Protein AF-A0A949ARX0-F1 (afdb_monomer)

pLDDT: mean 85.21, std 12.55, range [40.94, 96.06]

Foldseek 3Di:
DDDPPLCVVPVVLVVLQVCCVVPVLVVLLVCLVPDQEDEAEAQALDDPDPDDDCSSVVNVVVNVVSVLVSCVVCVVVVGNHAYEYEYEDAPPVRLVVVQVVQVVDDDPRYHYDYDHRHSVVCVVVSVD

Radius of gyration: 15.28 Å; Cα contacts (8 Å, |Δi|>4): 153; chains: 1; bounding box: 36×27×40 Å

Sequence (128 aa):
MGVPDQYRGREQTYFKHRLLEAYLERLFMIVGHHEQTICYVDCFAGPWEEQGDDLGDISIARSLNIIKKCRGGLRKIGKNVQFRALFVEQKSKSFHKLQDYLSSRKDDGIDTQALNGSFHELIPEILK

Nearest PDB structures (foldseek):
  3dwf-assembly1_B  TM=4.992E-01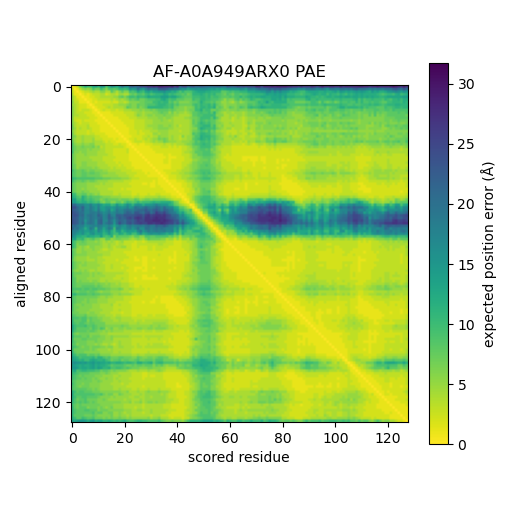  e=1.631E-01  Cavia porcellus
  3d5q-assembly2_A  TM=5.611E-01  e=2.911E-01  Homo sapiens
  3gmd-assembly4_H  TM=5.129E-01  e=3.531E-01  Mus musculus
  2ilt-assembly1_A  TM=5.372E-01  e=7.645E-01  Homo sapiens
  1xse-assembly1_A  TM=4.944E-01  e=5.541E-01  Cavia porcellus

Secondary structure (DSSP, 8-state):
-PPPGGGTT-HHHHHHHHHHHHHHHHHHHHHHHH-SEEEEEES------SSS-THHHHHHHHHHHHHHHHHHHHHHTT---EEEEEEEE-SHHHHHHHHHHHHH---TTEEEEEEES-HHHHHHHHT-

Mean predicted aligned error: 5.79 Å

Structure (mmCIF, N/CA/C/O backbone):
data_AF-A0A949ARX0-F1
#
_entry.id   AF-A0A949ARX0-F1
#
loop_
_atom_site.group_PDB
_atom_site.id
_atom_site.type_symbol
_atom_site.label_atom_id
_atom_site.label_alt_id
_atom_site.label_comp_id
_atom_site.label_asym_id
_atom_site.label_entity_id
_atom_site.label_seq_id
_atom_site.pdbx_PDB_ins_code
_atom_site.Cartn_x
_atom_site.Cartn_y
_atom_site.Cartn_z
_atom_site.occupancy
_atom_site.B_iso_or_equiv
_atom_site.auth_seq_id
_atom_site.auth_comp_id
_atom_site.auth_asym_id
_atom_site.auth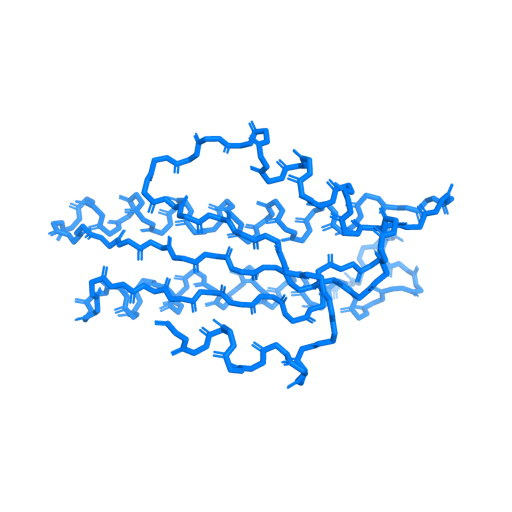_atom_id
_atom_site.pdbx_PDB_model_num
ATOM 1 N N . MET A 1 1 ? -16.346 -14.193 -21.049 1.00 52.50 1 MET A N 1
ATOM 2 C CA . MET A 1 1 ? -15.862 -12.821 -20.775 1.00 52.50 1 MET A CA 1
ATOM 3 C C . MET A 1 1 ? -14.434 -12.762 -21.297 1.00 52.50 1 MET A C 1
ATOM 5 O O . MET A 1 1 ? -13.641 -13.582 -20.857 1.00 52.50 1 MET A O 1
ATOM 9 N N . GLY A 1 2 ? -14.150 -11.947 -22.315 1.00 76.62 2 GLY A N 1
ATOM 10 C CA . GLY A 1 2 ? -12.813 -11.854 -22.922 1.00 76.62 2 GLY A CA 1
ATOM 11 C C . GLY A 1 2 ? -11.935 -10.821 -22.215 1.00 76.62 2 GLY 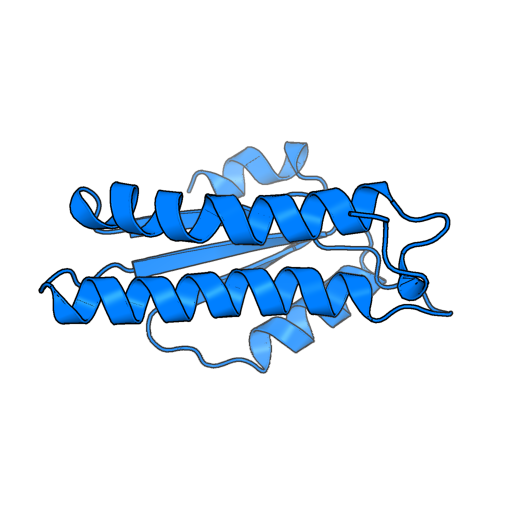A C 1
ATOM 12 O O . GLY A 1 2 ? -12.458 -9.949 -21.519 1.00 76.62 2 GLY A O 1
ATOM 13 N N . VAL A 1 3 ? -10.616 -10.919 -22.386 1.00 79.31 3 VAL A N 1
ATOM 14 C CA . VAL A 1 3 ? -9.678 -9.888 -21.920 1.00 79.31 3 VAL A CA 1
ATOM 15 C C . VAL A 1 3 ? -9.930 -8.599 -22.723 1.00 79.31 3 VAL A C 1
ATOM 17 O O . VAL A 1 3 ? -9.980 -8.678 -23.951 1.00 79.31 3 V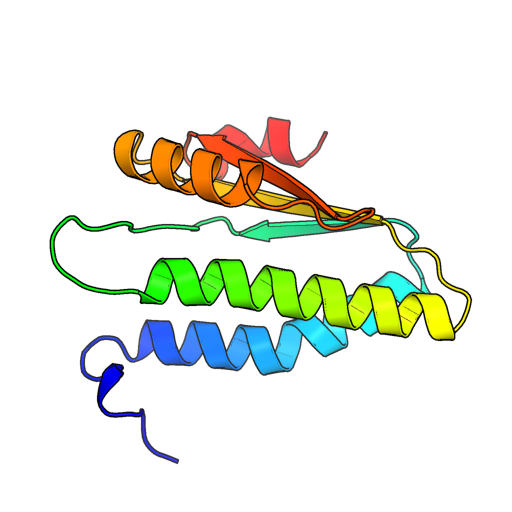AL A O 1
ATOM 20 N N . PRO A 1 4 ? -10.125 -7.430 -22.077 1.00 84.25 4 PRO A N 1
ATOM 21 C CA . PRO A 1 4 ? -10.312 -6.164 -22.788 1.00 84.25 4 PRO A CA 1
ATOM 22 C C . PRO A 1 4 ? -9.111 -5.825 -23.677 1.00 84.25 4 PRO A C 1
ATOM 24 O O . PRO A 1 4 ? -7.978 -6.123 -23.307 1.00 84.25 4 PRO A O 1
ATOM 27 N N . ASP A 1 5 ? -9.335 -5.140 -24.802 1.00 80.81 5 ASP A N 1
ATOM 28 C CA . ASP A 1 5 ? -8.279 -4.904 -25.801 1.00 80.81 5 ASP A CA 1
ATOM 29 C C . ASP A 1 5 ? -7.049 -4.158 -25.247 1.00 80.81 5 ASP A C 1
ATOM 31 O O . ASP A 1 5 ? -5.925 -4.479 -25.623 1.00 80.81 5 ASP A O 1
ATOM 35 N N . GLN A 1 6 ? -7.234 -3.262 -24.270 1.00 76.31 6 GLN A N 1
ATOM 36 C CA . GLN A 1 6 ? -6.146 -2.552 -23.565 1.00 76.31 6 GLN A CA 1
ATOM 37 C C . GLN A 1 6 ? -5.179 -3.474 -22.790 1.00 76.31 6 GLN A C 1
ATOM 39 O O . GLN A 1 6 ? -4.083 -3.064 -22.403 1.00 76.31 6 GLN A O 1
ATOM 44 N N . TYR A 1 7 ? -5.590 -4.720 -22.545 1.00 77.38 7 TYR A N 1
ATOM 45 C CA . TYR A 1 7 ? -4.812 -5.746 -21.857 1.00 77.38 7 TYR A CA 1
ATOM 46 C C . TYR A 1 7 ? -4.284 -6.839 -22.794 1.00 77.38 7 TYR A C 1
ATOM 48 O O . TYR A 1 7 ? -3.691 -7.797 -22.301 1.00 77.38 7 TYR A O 1
ATOM 56 N N . ARG A 1 8 ? -4.467 -6.730 -24.119 1.00 79.38 8 ARG A N 1
ATOM 57 C CA . ARG A 1 8 ? -3.858 -7.686 -25.058 1.00 79.38 8 ARG A CA 1
ATOM 58 C C . ARG A 1 8 ? -2.334 -7.664 -24.929 1.00 79.38 8 ARG A C 1
ATOM 60 O O . ARG A 1 8 ? -1.730 -6.594 -24.935 1.00 79.38 8 ARG A O 1
ATOM 67 N N . GLY A 1 9 ? -1.726 -8.840 -24.789 1.00 81.31 9 GLY A N 1
ATOM 68 C CA . GLY A 1 9 ? -0.292 -9.003 -24.512 1.00 81.31 9 GLY A CA 1
ATOM 69 C C . GLY A 1 9 ? 0.107 -8.719 -23.057 1.00 81.31 9 GLY A C 1
ATOM 70 O O . GLY A 1 9 ? 1.291 -8.761 -22.719 1.00 81.31 9 GLY A O 1
ATOM 71 N N . ARG A 1 10 ? -0.866 -8.397 -22.194 1.00 76.31 10 ARG A N 1
ATOM 72 C CA . ARG A 1 10 ? -0.713 -8.138 -20.752 1.00 76.31 10 ARG A CA 1
ATOM 73 C C . ARG A 1 10 ? -1.871 -8.729 -19.957 1.00 76.31 10 ARG A C 1
ATOM 75 O O . ARG A 1 10 ? -2.361 -8.144 -18.984 1.00 76.31 10 ARG A O 1
ATOM 82 N N . GLU A 1 11 ? -2.315 -9.904 -20.373 1.00 85.00 11 GLU A N 1
ATOM 83 C CA . GLU A 1 11 ? -3.424 -10.642 -19.783 1.00 85.00 11 GLU A CA 1
ATOM 84 C C . GLU A 1 11 ? -3.182 -10.900 -18.283 1.00 85.00 11 GLU A C 1
ATOM 86 O O . GLU A 1 11 ? -4.108 -10.828 -17.472 1.00 85.00 11 GLU A O 1
ATOM 91 N N . GLN A 1 12 ? -1.923 -11.100 -17.883 1.00 80.06 12 GLN A N 1
ATOM 92 C CA . GLN A 1 12 ? -1.500 -11.227 -16.487 1.00 80.06 12 GLN A CA 1
ATOM 93 C C . GLN A 1 12 ? -1.828 -9.985 -15.645 1.00 80.06 12 GLN A C 1
ATOM 95 O O . GLN A 1 12 ? -2.263 -10.108 -14.499 1.00 80.06 12 GLN A O 1
ATOM 100 N N . THR A 1 13 ? -1.688 -8.784 -16.213 1.00 78.50 13 THR A N 1
ATOM 101 C CA . THR A 1 13 ? -2.004 -7.525 -15.526 1.00 78.50 13 THR A CA 1
ATOM 102 C C . THR A 1 13 ? -3.512 -7.370 -15.362 1.00 78.50 13 THR A C 1
ATOM 104 O O . THR A 1 13 ? -3.981 -6.958 -14.299 1.00 78.50 13 THR A O 1
ATOM 107 N N . TYR A 1 14 ? -4.292 -7.772 -16.372 1.00 81.44 14 TYR A N 1
ATOM 108 C CA . TYR A 1 14 ? -5.750 -7.827 -16.259 1.00 81.44 14 TYR A CA 1
ATOM 109 C C . TYR A 1 14 ? -6.189 -8.750 -15.123 1.00 81.44 14 TYR A C 1
ATOM 111 O O . TYR A 1 14 ? -7.007 -8.359 -14.287 1.00 81.44 14 TYR A O 1
ATOM 119 N N . PHE A 1 15 ? -5.615 -9.954 -15.062 1.00 83.38 15 PHE A N 1
ATOM 120 C CA . PHE A 1 15 ? -5.913 -10.906 -14.000 1.00 83.38 15 PHE A CA 1
ATOM 121 C C . PHE A 1 15 ? -5.552 -10.343 -12.622 1.00 83.38 15 PHE A C 1
ATOM 123 O O . PHE A 1 15 ? -6.404 -10.366 -11.733 1.00 83.38 15 PHE A O 1
ATOM 130 N N . LYS A 1 16 ? -4.353 -9.752 -12.461 1.00 78.69 16 LYS A N 1
ATOM 131 C CA . LYS A 1 16 ? -3.944 -9.062 -11.221 1.00 78.69 16 LYS A CA 1
ATOM 132 C C . LYS A 1 16 ? -5.002 -8.038 -10.809 1.00 78.69 16 LYS A C 1
ATOM 134 O O . LYS A 1 16 ? -5.474 -8.070 -9.678 1.00 78.69 16 LYS A O 1
ATOM 139 N N . HIS A 1 17 ? -5.441 -7.173 -11.723 1.00 78.94 17 HIS A N 1
ATOM 140 C CA . HIS A 1 17 ? -6.436 -6.146 -11.409 1.00 78.94 17 HIS A CA 1
ATOM 141 C C . HIS A 1 17 ? -7.782 -6.721 -10.969 1.00 78.94 17 HIS A C 1
ATOM 143 O O . HIS A 1 17 ? -8.312 -6.299 -9.943 1.00 78.94 17 HIS A O 1
ATOM 149 N N . ARG A 1 18 ? -8.328 -7.690 -11.711 1.00 84.19 18 ARG A N 1
ATOM 150 C CA . ARG A 1 18 ? -9.628 -8.297 -11.381 1.00 84.19 18 ARG A CA 1
ATOM 151 C C . ARG A 1 18 ? -9.578 -9.078 -10.075 1.00 84.19 18 ARG A C 1
ATOM 153 O O . ARG A 1 18 ? -10.533 -9.026 -9.304 1.00 84.19 18 ARG A O 1
ATOM 160 N N . LEU A 1 19 ? -8.466 -9.761 -9.816 1.00 82.69 19 LEU A N 1
ATOM 161 C CA . LEU A 1 19 ? -8.246 -10.471 -8.565 1.00 82.69 19 LEU A CA 1
ATOM 162 C C . LEU A 1 19 ? -8.211 -9.495 -7.385 1.00 82.69 19 LEU A C 1
ATOM 164 O O . LEU A 1 19 ? -8.930 -9.705 -6.411 1.00 82.69 19 LEU A O 1
ATOM 168 N N . LEU A 1 20 ? -7.436 -8.410 -7.489 1.00 82.31 20 LEU A N 1
ATOM 169 C CA . LEU A 1 20 ? -7.355 -7.395 -6.437 1.00 82.31 20 LEU A CA 1
ATOM 170 C C . LEU A 1 20 ? -8.728 -6.765 -6.158 1.00 82.31 20 LEU A C 1
ATOM 172 O O . LEU A 1 20 ? -9.114 -6.668 -4.997 1.00 82.31 20 LEU A O 1
ATOM 176 N N . GLU A 1 21 ? -9.496 -6.406 -7.194 1.00 81.38 21 GLU A N 1
ATOM 177 C CA . GLU A 1 21 ? -10.863 -5.883 -7.026 1.00 81.38 21 GLU A CA 1
ATOM 178 C C . GLU A 1 21 ? -11.782 -6.867 -6.294 1.00 81.38 21 GLU A C 1
ATOM 180 O O . GLU A 1 21 ? -12.465 -6.484 -5.347 1.00 81.38 21 GLU A O 1
ATOM 185 N N . ALA A 1 22 ? -11.823 -8.125 -6.739 1.00 84.00 22 ALA A N 1
ATOM 186 C CA . ALA A 1 22 ? -12.770 -9.105 -6.218 1.00 84.00 22 ALA A CA 1
ATOM 187 C C . ALA A 1 22 ? -12.405 -9.588 -4.806 1.00 84.00 22 ALA A C 1
ATOM 189 O O . ALA A 1 22 ? -13.287 -9.970 -4.034 1.00 84.00 22 ALA A O 1
ATOM 190 N N . TYR A 1 23 ? -11.113 -9.590 -4.474 1.00 88.38 23 TYR A N 1
ATOM 191 C CA . TYR A 1 23 ? -10.605 -10.192 -3.248 1.00 88.38 23 TYR A CA 1
ATOM 192 C C . TYR A 1 23 ? -10.322 -9.179 -2.136 1.00 88.38 23 TYR A C 1
ATOM 194 O O . TYR A 1 23 ? -10.741 -9.408 -1.000 1.00 88.38 23 TYR A O 1
ATOM 202 N N . LEU A 1 24 ? -9.647 -8.060 -2.434 1.00 90.06 24 LEU A N 1
ATOM 203 C CA . LEU A 1 24 ? -9.162 -7.145 -1.392 1.00 90.06 24 LEU A CA 1
ATOM 204 C C . LEU A 1 24 ? -10.296 -6.528 -0.583 1.00 90.06 24 LEU A C 1
ATOM 206 O O . LEU A 1 24 ? -10.183 -6.432 0.635 1.00 90.06 24 LEU A O 1
ATOM 210 N N . GLU A 1 25 ? -11.399 -6.146 -1.230 1.00 92.25 25 GLU A N 1
ATOM 211 C CA . GLU A 1 25 ? -12.525 -5.540 -0.518 1.00 92.25 25 GLU A CA 1
ATOM 212 C C . GLU A 1 25 ? -13.098 -6.503 0.526 1.00 92.25 25 GLU A C 1
ATOM 214 O O . GLU A 1 25 ? -13.239 -6.157 1.699 1.00 92.25 25 GLU A O 1
ATOM 219 N N . ARG A 1 26 ? -13.364 -7.749 0.122 1.00 93.31 26 ARG A N 1
ATOM 220 C CA . ARG A 1 26 ? -13.882 -8.769 1.034 1.00 93.31 26 ARG A CA 1
ATOM 221 C C . ARG A 1 26 ? -12.877 -9.088 2.139 1.00 93.31 26 ARG A C 1
ATOM 223 O O . ARG A 1 26 ? -13.278 -9.189 3.296 1.00 93.31 26 ARG A O 1
ATOM 230 N N . LEU A 1 27 ? -11.596 -9.218 1.798 1.00 94.00 27 LEU A N 1
ATOM 231 C CA . LEU A 1 27 ? -10.534 -9.485 2.764 1.00 94.00 27 LEU A CA 1
ATOM 232 C C . LEU A 1 27 ? -10.451 -8.379 3.821 1.00 94.00 27 LEU A C 1
ATOM 234 O O . LEU A 1 27 ? -10.502 -8.674 5.010 1.00 94.00 27 LEU A O 1
ATOM 238 N N . PHE A 1 28 ? -10.365 -7.114 3.408 1.00 95.25 28 PHE A N 1
ATOM 239 C CA . PHE A 1 28 ? -10.232 -5.992 4.336 1.00 95.25 28 PHE A CA 1
ATOM 240 C C . PHE A 1 28 ? -11.455 -5.821 5.228 1.00 95.25 28 PHE A C 1
ATOM 242 O O . PHE A 1 28 ? -11.298 -5.505 6.404 1.00 95.25 28 PHE A O 1
ATOM 249 N N . MET A 1 29 ? -12.660 -6.065 4.709 1.00 95.19 29 MET A N 1
ATOM 250 C CA . MET A 1 29 ? -13.871 -6.032 5.529 1.00 95.19 29 MET A CA 1
ATOM 251 C C . MET A 1 29 ? -13.886 -7.150 6.580 1.00 95.19 29 MET A C 1
ATOM 253 O O . MET A 1 29 ? -14.278 -6.894 7.716 1.00 95.19 29 MET A O 1
ATOM 257 N N . ILE A 1 30 ? -13.438 -8.364 6.234 1.00 95.19 30 ILE A N 1
ATOM 258 C CA . ILE A 1 30 ? -13.333 -9.483 7.185 1.00 95.19 30 ILE A CA 1
ATOM 259 C C . ILE A 1 30 ? -12.265 -9.180 8.237 1.00 95.19 30 ILE A C 1
ATOM 261 O O . ILE A 1 30 ? -12.561 -9.189 9.427 1.00 95.19 30 ILE A O 1
ATOM 265 N N . VAL A 1 31 ? -11.037 -8.873 7.814 1.00 96.06 31 VAL A N 1
ATOM 266 C CA . VAL A 1 31 ? -9.920 -8.628 8.737 1.00 96.06 31 VAL A CA 1
ATOM 267 C C . VAL A 1 31 ? -10.215 -7.417 9.618 1.00 96.06 31 VAL A C 1
ATOM 269 O O . VAL A 1 31 ? -10.094 -7.510 10.831 1.00 96.06 31 VAL A O 1
ATOM 272 N N . GLY A 1 32 ? -10.707 -6.314 9.051 1.00 95.44 32 GLY A N 1
ATOM 273 C CA . GLY A 1 32 ? -11.000 -5.082 9.792 1.00 95.44 32 GLY A CA 1
ATOM 274 C C . GLY A 1 32 ? -12.189 -5.184 10.748 1.00 95.44 32 GLY A C 1
ATOM 275 O O . GLY A 1 32 ? -12.412 -4.299 11.574 1.00 95.44 32 GLY A O 1
ATOM 276 N N . HIS A 1 33 ? -12.969 -6.262 10.667 1.00 93.62 33 HIS A N 1
ATOM 277 C CA . HIS A 1 33 ? -13.971 -6.560 11.680 1.00 93.62 33 HIS A CA 1
ATOM 278 C C . HIS A 1 33 ? -13.327 -7.036 12.996 1.00 93.62 33 HIS A C 1
ATOM 280 O O . HIS A 1 33 ? -13.853 -6.754 14.081 1.00 93.62 33 HIS A O 1
ATOM 286 N N . HIS A 1 34 ? -12.191 -7.730 12.896 1.00 94.25 34 HIS A N 1
ATOM 287 C CA . HIS A 1 34 ? -11.481 -8.353 14.014 1.00 94.25 34 HIS A CA 1
ATOM 288 C C . HIS A 1 34 ? -10.244 -7.561 14.451 1.00 94.25 34 HIS A C 1
ATOM 290 O O . HIS A 1 34 ? -9.990 -7.457 15.646 1.00 94.25 34 HIS A O 1
ATOM 296 N N . GLU A 1 35 ? -9.546 -6.937 13.506 1.00 95.69 35 GLU A N 1
ATOM 297 C CA . GLU A 1 35 ? -8.290 -6.226 13.723 1.00 95.69 35 GLU A CA 1
ATOM 298 C C . GLU A 1 35 ? -8.465 -4.707 13.658 1.00 95.69 35 GLU A C 1
ATOM 300 O O . GLU A 1 35 ? -9.243 -4.175 12.863 1.00 95.69 35 GLU A O 1
ATOM 305 N N . GLN A 1 36 ? -7.697 -3.989 14.478 1.00 92.56 36 GLN A N 1
ATOM 306 C CA . GLN A 1 36 ? -7.676 -2.520 14.481 1.00 92.56 36 GLN A CA 1
ATOM 307 C C . GLN A 1 36 ? -6.696 -1.932 13.460 1.00 92.56 36 GLN A C 1
ATOM 309 O O . GLN A 1 36 ? -6.823 -0.761 13.097 1.00 92.56 36 GLN A O 1
ATOM 314 N N . THR A 1 37 ? -5.756 -2.742 12.973 1.00 93.88 37 THR A N 1
ATOM 315 C CA . THR A 1 37 ? -4.726 -2.326 12.020 1.00 93.88 37 THR A CA 1
ATOM 316 C C . THR A 1 37 ? -4.597 -3.358 10.912 1.00 93.88 37 THR A C 1
ATOM 318 O O . THR A 1 37 ? -4.522 -4.554 11.178 1.00 93.88 37 THR A O 1
ATOM 321 N N . ILE A 1 38 ? -4.537 -2.895 9.664 1.00 95.44 38 ILE A N 1
ATOM 322 C CA . ILE A 1 38 ? -4.283 -3.739 8.493 1.00 95.44 38 ILE A CA 1
ATOM 323 C C . ILE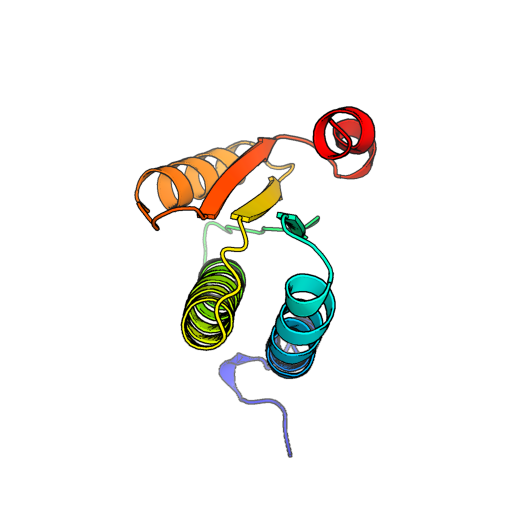 A 1 38 ? -3.041 -3.221 7.773 1.00 95.44 38 ILE A C 1
ATOM 325 O O . ILE A 1 38 ? -3.009 -2.069 7.340 1.00 95.44 38 ILE A O 1
ATOM 329 N N . CYS A 1 39 ? -2.040 -4.089 7.618 1.00 95.19 39 CYS A N 1
ATOM 330 C CA . CYS A 1 39 ? -0.865 -3.829 6.791 1.00 95.19 39 CYS A CA 1
ATOM 331 C C . CYS A 1 39 ? -1.070 -4.451 5.401 1.00 95.19 39 CYS A C 1
ATOM 333 O O . CYS A 1 39 ? -1.121 -5.672 5.258 1.00 95.19 39 CYS A O 1
ATOM 335 N N . TYR A 1 40 ? -1.232 -3.610 4.383 1.00 94.06 40 TYR A N 1
ATOM 336 C CA . TYR A 1 40 ? -1.233 -3.999 2.977 1.00 94.06 40 TYR A CA 1
ATOM 337 C C . TYR A 1 40 ? 0.165 -3.782 2.404 1.00 94.06 40 TYR A C 1
ATOM 339 O O . TYR A 1 40 ? 0.725 -2.698 2.549 1.00 94.06 40 TYR A O 1
ATOM 347 N N . VAL A 1 41 ? 0.711 -4.789 1.726 1.00 93.06 41 VAL A N 1
ATOM 348 C CA . VAL A 1 41 ? 2.034 -4.717 1.101 1.00 93.06 41 VAL A CA 1
ATOM 349 C C . VAL A 1 41 ? 1.902 -5.101 -0.367 1.00 93.06 41 VAL A C 1
ATOM 351 O O . VAL A 1 41 ? 1.535 -6.234 -0.677 1.00 93.06 41 VAL A O 1
ATOM 354 N N . ASP A 1 42 ? 2.200 -4.169 -1.270 1.00 90.50 42 ASP A N 1
ATOM 355 C CA . ASP A 1 42 ? 2.404 -4.472 -2.685 1.00 90.50 42 ASP A CA 1
ATOM 356 C C . ASP A 1 42 ? 3.898 -4.675 -2.939 1.00 90.50 42 ASP A C 1
ATOM 358 O O . ASP A 1 42 ? 4.686 -3.727 -2.944 1.00 90.50 42 ASP A O 1
ATOM 362 N N . CYS A 1 43 ? 4.292 -5.935 -3.111 1.00 87.81 43 CYS A N 1
ATOM 363 C CA . CYS A 1 43 ? 5.692 -6.328 -3.246 1.00 87.81 43 CYS A CA 1
ATOM 364 C C . CYS A 1 43 ? 6.304 -5.961 -4.610 1.00 87.81 43 CYS A C 1
ATOM 366 O O . CYS A 1 43 ? 7.517 -6.083 -4.772 1.00 87.81 43 CYS A O 1
ATOM 368 N N . PHE A 1 44 ? 5.477 -5.564 -5.587 1.00 78.88 44 PHE A N 1
ATOM 369 C CA . PHE A 1 44 ? 5.885 -5.260 -6.960 1.00 78.88 44 PHE A CA 1
ATOM 370 C C . PHE A 1 44 ? 5.051 -4.092 -7.501 1.00 78.88 44 PHE A C 1
ATOM 372 O O . PHE A 1 44 ? 4.174 -4.272 -8.355 1.00 78.88 44 PHE A O 1
ATOM 379 N N . ALA A 1 45 ? 5.297 -2.902 -6.952 1.00 75.38 45 ALA A N 1
ATOM 380 C CA . ALA A 1 45 ? 4.505 -1.714 -7.247 1.00 75.38 45 ALA A CA 1
ATOM 381 C C . ALA A 1 45 ? 4.812 -1.082 -8.625 1.00 75.38 45 ALA A C 1
ATOM 383 O O . ALA A 1 45 ? 4.002 -0.296 -9.112 1.00 75.38 45 ALA A O 1
ATOM 384 N N . GLY A 1 46 ? 5.933 -1.423 -9.279 1.00 62.84 46 GLY A N 1
ATOM 385 C CA . GLY A 1 46 ? 6.268 -0.985 -10.645 1.00 62.84 46 GLY A CA 1
ATOM 386 C C . GLY A 1 46 ? 6.123 -2.070 -11.723 1.00 62.84 46 GLY A C 1
ATOM 387 O 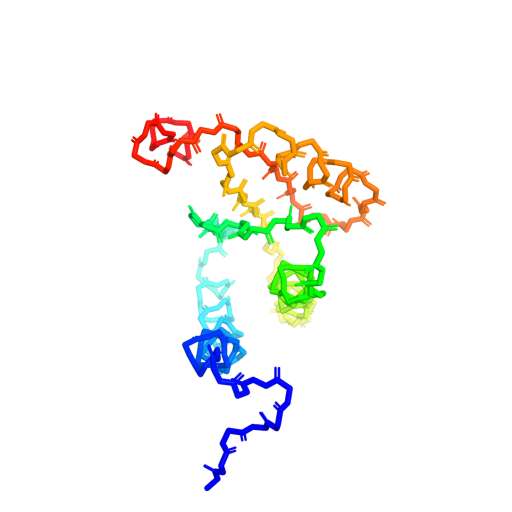O . GLY A 1 46 ? 5.954 -3.251 -11.409 1.00 62.84 46 GLY A O 1
ATOM 388 N N . PRO A 1 47 ? 6.163 -1.680 -13.017 1.00 54.03 47 PRO A N 1
ATOM 389 C CA . PRO A 1 47 ? 7.148 -0.736 -13.547 1.00 54.03 47 PRO A CA 1
ATOM 390 C C . PRO A 1 47 ? 6.559 0.598 -14.042 1.00 54.03 47 PRO A C 1
ATOM 392 O O . PRO A 1 47 ? 5.562 0.632 -14.755 1.00 54.03 47 PRO A O 1
ATOM 395 N N . TRP A 1 48 ? 7.247 1.700 -13.728 1.00 60.62 48 TRP A N 1
ATOM 396 C CA . TRP A 1 48 ? 7.042 3.008 -14.365 1.00 60.62 48 TRP A CA 1
ATOM 397 C C . TRP A 1 48 ? 7.974 3.115 -15.584 1.00 60.62 48 TRP A C 1
ATOM 399 O O . TRP A 1 48 ? 9.081 3.648 -15.458 1.00 60.62 48 TRP A O 1
ATOM 409 N N . GLU A 1 49 ? 7.593 2.546 -16.730 1.00 48.69 49 GLU A N 1
ATOM 410 C CA . GLU A 1 49 ? 8.408 2.592 -17.958 1.00 48.69 49 GLU A CA 1
ATOM 411 C C . GLU A 1 49 ? 8.288 3.945 -18.686 1.00 48.69 49 GLU A C 1
ATOM 413 O O . GLU A 1 49 ? 7.269 4.630 -18.624 1.00 48.69 49 GLU A O 1
ATOM 418 N N . GLU A 1 50 ? 9.369 4.345 -19.364 1.00 43.38 50 GLU A N 1
ATOM 419 C CA . GLU A 1 50 ? 9.536 5.643 -20.040 1.00 43.38 50 GLU A CA 1
ATOM 420 C C . GLU A 1 50 ? 8.736 5.756 -21.363 1.00 43.38 50 GLU A C 1
ATOM 422 O O . GLU A 1 50 ? 8.694 6.832 -21.956 1.00 43.38 50 GLU A O 1
ATOM 427 N N . GLN A 1 51 ? 8.058 4.689 -21.813 1.00 40.94 51 GLN A N 1
ATOM 428 C CA . GLN A 1 51 ? 7.221 4.672 -23.022 1.00 40.94 51 GLN A CA 1
ATOM 429 C C . GLN A 1 51 ? 6.004 3.743 -22.849 1.00 40.94 51 GLN A C 1
ATOM 431 O O . GLN A 1 51 ? 6.031 2.591 -23.261 1.00 40.94 51 GLN A O 1
ATOM 436 N N . GLY A 1 52 ? 4.926 4.261 -22.255 1.00 49.75 52 GLY A N 1
ATOM 437 C CA . GLY A 1 52 ? 3.601 3.629 -22.268 1.00 49.75 52 GLY A CA 1
ATOM 438 C C . GLY A 1 52 ? 3.372 2.552 -21.203 1.00 49.75 52 GLY A C 1
ATOM 439 O O . GLY A 1 52 ? 3.746 1.398 -21.369 1.00 49.75 52 GLY A O 1
ATOM 440 N N . ASP A 1 53 ? 2.705 2.922 -20.109 1.00 48.00 53 ASP A N 1
ATOM 441 C CA . ASP A 1 53 ? 1.297 2.570 -19.863 1.00 48.00 53 ASP A CA 1
ATOM 442 C C . ASP A 1 53 ? 0.903 2.863 -18.409 1.00 48.00 53 ASP A C 1
ATOM 444 O O . ASP A 1 53 ? 1.535 2.383 -17.468 1.00 48.00 53 ASP A O 1
ATOM 448 N N . ASP A 1 54 ? -0.224 3.557 -18.250 1.00 54.94 54 ASP A N 1
ATOM 449 C CA . ASP A 1 54 ? -0.879 3.987 -17.001 1.00 54.94 54 ASP A CA 1
ATOM 450 C C . ASP A 1 54 ? -1.250 2.842 -16.026 1.00 54.94 54 ASP A C 1
ATOM 452 O O . ASP A 1 54 ? -1.930 3.038 -15.020 1.00 54.94 54 ASP A O 1
ATOM 456 N N . LEU A 1 55 ? -0.874 1.595 -16.314 1.00 51.94 55 LEU A N 1
ATOM 457 C CA . LEU A 1 55 ? -1.343 0.414 -15.589 1.00 51.94 55 LEU A CA 1
ATOM 458 C C . LEU A 1 55 ? -0.743 0.277 -14.185 1.00 51.94 55 LEU A C 1
ATOM 460 O O . LEU A 1 55 ? -1.445 -0.191 -13.284 1.00 51.94 55 LEU A O 1
ATOM 464 N N . GLY A 1 56 ? 0.515 0.687 -13.993 1.00 57.41 56 GLY A N 1
ATOM 465 C CA . GLY A 1 56 ? 1.142 0.753 -12.667 1.00 57.41 56 GLY A CA 1
ATOM 466 C C . GLY A 1 56 ? 0.372 1.707 -11.754 1.00 57.41 56 GLY A C 1
ATOM 467 O O . GLY A 1 56 ? -0.095 1.303 -10.683 1.00 57.41 56 GLY A O 1
ATOM 468 N N . ASP A 1 57 ? 0.110 2.911 -12.267 1.00 63.50 57 ASP A N 1
ATOM 469 C CA . ASP A 1 57 ? -0.683 3.963 -11.626 1.00 63.50 57 ASP A CA 1
ATOM 470 C C . ASP A 1 57 ? -2.085 3.464 -11.284 1.00 63.50 57 ASP A C 1
ATOM 472 O O . ASP A 1 57 ? -2.568 3.659 -10.166 1.00 63.50 57 ASP A O 1
ATOM 476 N N . ILE A 1 58 ? -2.722 2.738 -12.210 1.00 70.31 58 ILE A N 1
ATOM 477 C CA . ILE A 1 58 ? -4.046 2.153 -11.994 1.00 70.31 58 ILE A CA 1
ATOM 478 C C . ILE A 1 58 ? -4.021 1.145 -10.845 1.00 70.31 58 ILE A C 1
ATOM 480 O O . ILE A 1 58 ? -4.957 1.142 -10.048 1.00 70.31 58 ILE A O 1
ATOM 484 N N . SER A 1 59 ? -3.000 0.292 -10.728 1.00 77.56 59 SER A N 1
ATOM 485 C CA . SER A 1 59 ? -2.967 -0.750 -9.692 1.00 77.56 59 SER A CA 1
ATOM 486 C C . SER A 1 59 ? -2.834 -0.169 -8.278 1.00 77.56 59 SER A C 1
ATOM 488 O O . SER A 1 59 ? -3.637 -0.499 -7.402 1.00 77.56 59 SER A O 1
ATOM 490 N N . ILE A 1 60 ? -1.911 0.776 -8.081 1.00 84.62 60 ILE A N 1
ATOM 491 C CA . ILE A 1 60 ? -1.686 1.461 -6.801 1.00 84.62 60 ILE A CA 1
ATOM 492 C C . ILE A 1 60 ? -2.912 2.302 -6.441 1.00 84.62 60 ILE A C 1
ATOM 494 O O . ILE A 1 60 ? -3.459 2.178 -5.340 1.00 84.62 60 ILE A O 1
ATOM 498 N N . ALA A 1 61 ? -3.395 3.123 -7.383 1.00 84.69 61 ALA A N 1
ATOM 499 C CA . ALA A 1 61 ? -4.566 3.963 -7.167 1.00 84.69 61 ALA A CA 1
ATOM 500 C C . ALA A 1 61 ? -5.799 3.123 -6.817 1.00 84.69 61 ALA A C 1
ATOM 502 O O . ALA A 1 61 ? -6.558 3.481 -5.915 1.00 84.69 61 ALA A O 1
ATOM 503 N N . ARG A 1 62 ? -5.981 1.982 -7.491 1.00 85.75 62 ARG A N 1
ATOM 504 C CA . ARG A 1 62 ? -7.066 1.032 -7.236 1.00 85.75 62 ARG A CA 1
ATOM 505 C C . ARG A 1 62 ? -6.966 0.421 -5.845 1.00 85.75 62 ARG A C 1
ATOM 507 O O . ARG A 1 62 ? -7.966 0.456 -5.132 1.00 85.75 62 ARG A O 1
ATOM 514 N N . SER A 1 63 ? -5.802 -0.086 -5.440 1.00 88.62 63 SER A N 1
ATOM 515 C CA . SER A 1 63 ? -5.616 -0.643 -4.094 1.00 88.62 63 SER A CA 1
ATOM 516 C C . SER A 1 63 ? -5.915 0.400 -3.016 1.00 88.62 63 SER A C 1
ATOM 518 O O . SER A 1 63 ? -6.687 0.124 -2.098 1.00 88.62 63 SER A O 1
ATOM 520 N N . LEU A 1 64 ? -5.427 1.636 -3.171 1.00 90.44 64 LEU A N 1
ATOM 521 C CA . LEU A 1 64 ? -5.729 2.735 -2.244 1.00 90.44 64 LEU A CA 1
ATOM 522 C C . LEU A 1 64 ? -7.222 3.102 -2.220 1.00 90.44 64 LEU A C 1
ATOM 524 O O . LEU A 1 64 ? -7.786 3.344 -1.153 1.00 90.44 64 LEU A O 1
ATOM 528 N N . ASN A 1 65 ? -7.894 3.103 -3.373 1.00 90.75 65 ASN A N 1
ATOM 529 C CA . ASN A 1 65 ? -9.334 3.361 -3.448 1.00 90.75 65 ASN A CA 1
ATOM 530 C C . ASN A 1 65 ? -10.149 2.259 -2.754 1.00 90.75 65 ASN A C 1
ATOM 532 O O . ASN A 1 65 ? -11.113 2.565 -2.049 1.00 90.75 65 ASN A O 1
ATOM 536 N N . ILE A 1 66 ? -9.747 0.991 -2.904 1.00 92.38 66 ILE A N 1
ATOM 537 C CA . ILE A 1 66 ? -10.361 -0.137 -2.191 1.00 92.38 66 ILE A CA 1
ATOM 538 C C . ILE A 1 66 ? -10.148 0.021 -0.683 1.00 92.38 66 ILE A C 1
ATOM 540 O O . ILE A 1 66 ? -11.114 -0.078 0.072 1.00 92.38 66 ILE A O 1
ATOM 544 N N . ILE A 1 67 ? -8.927 0.341 -0.240 1.00 94.44 67 ILE A N 1
ATOM 545 C CA . ILE A 1 67 ? -8.616 0.592 1.175 1.00 94.44 67 ILE A CA 1
ATOM 546 C C . ILE A 1 67 ? -9.508 1.711 1.737 1.00 94.44 67 ILE A C 1
ATOM 548 O O . ILE A 1 67 ? -10.167 1.526 2.762 1.00 94.44 67 ILE A O 1
ATOM 552 N N . LYS A 1 68 ? -9.604 2.849 1.039 1.00 93.88 68 LYS A N 1
ATOM 553 C CA . LYS A 1 68 ? -10.439 3.992 1.442 1.00 93.88 68 LYS A CA 1
ATOM 554 C C . LYS A 1 68 ? -11.917 3.623 1.546 1.00 93.88 68 LYS A C 1
ATOM 556 O O . LYS A 1 68 ? -12.574 3.979 2.528 1.00 93.88 68 LYS A O 1
ATOM 561 N N . LYS A 1 69 ? -12.434 2.874 0.566 1.00 93.88 69 LYS A N 1
ATOM 562 C CA . LYS A 1 69 ? -13.807 2.352 0.576 1.00 93.88 69 LYS A CA 1
ATOM 563 C C . LYS A 1 69 ? -14.044 1.446 1.787 1.00 93.88 69 LYS A C 1
ATOM 565 O O . LYS A 1 69 ? -15.019 1.654 2.511 1.00 93.88 69 LYS A O 1
ATOM 570 N N . CYS A 1 70 ? -13.144 0.497 2.041 1.00 94.62 70 CYS A N 1
ATOM 571 C CA . CYS A 1 70 ? -13.257 -0.453 3.150 1.00 94.62 70 CYS A CA 1
ATOM 572 C C . CYS A 1 70 ? -13.189 0.250 4.505 1.00 94.62 70 CYS A C 1
ATOM 574 O O . CYS A 1 70 ? -14.059 0.035 5.341 1.00 94.62 70 CYS A O 1
ATOM 576 N N . ARG A 1 71 ? -12.233 1.165 4.707 1.00 94.69 71 ARG A N 1
ATOM 577 C CA . ARG A 1 71 ? -12.143 1.985 5.926 1.00 94.69 71 ARG A CA 1
ATOM 578 C C . ARG A 1 71 ? -13.430 2.770 6.175 1.00 94.69 71 ARG A C 1
ATOM 580 O O . ARG A 1 71 ? -13.923 2.799 7.299 1.00 94.69 71 ARG A O 1
ATOM 587 N N . GLY A 1 72 ? -14.002 3.381 5.136 1.00 94.94 72 GLY A N 1
ATOM 588 C CA . GLY A 1 72 ? -15.292 4.066 5.232 1.00 94.94 72 GLY A CA 1
ATOM 589 C C . GLY A 1 72 ? -16.437 3.126 5.624 1.00 94.94 72 GLY A C 1
ATOM 590 O O . GLY A 1 72 ? -17.257 3.479 6.469 1.00 94.94 72 GLY A O 1
ATOM 591 N N . GLY A 1 73 ? -16.479 1.920 5.050 1.00 95.06 73 GLY A N 1
ATOM 592 C CA . GLY A 1 73 ? -17.443 0.875 5.411 1.00 95.06 73 GLY A CA 1
ATOM 593 C C . GLY A 1 73 ? -17.298 0.403 6.860 1.00 95.06 73 GLY A C 1
ATOM 594 O O . GLY A 1 73 ? -18.283 0.355 7.591 1.00 95.06 73 GLY A O 1
ATOM 595 N N . LEU A 1 74 ? -16.067 0.138 7.297 1.00 95.62 74 LEU A N 1
ATOM 596 C CA . LEU A 1 74 ? -15.727 -0.266 8.662 1.00 95.62 74 LEU A CA 1
ATOM 597 C C . LEU A 1 74 ? -16.106 0.818 9.682 1.00 95.62 74 LEU A C 1
ATOM 599 O O . LEU A 1 74 ? -16.749 0.523 10.689 1.00 95.62 74 LEU A O 1
ATOM 603 N N . ARG A 1 75 ? -15.828 2.093 9.382 1.00 95.19 75 ARG A N 1
ATOM 604 C CA . ARG A 1 75 ? -16.233 3.219 10.240 1.00 95.19 75 ARG A CA 1
ATOM 605 C C . ARG A 1 75 ? -17.746 3.285 10.444 1.00 95.19 75 ARG A C 1
ATOM 607 O O . ARG A 1 75 ? -18.189 3.530 11.562 1.00 95.19 75 ARG A O 1
ATOM 614 N N . LYS A 1 76 ? -18.542 3.019 9.402 1.00 95.56 76 LYS A N 1
ATOM 615 C CA . LYS A 1 76 ? -20.016 3.009 9.493 1.00 95.56 76 LYS A CA 1
ATOM 616 C C . LYS A 1 76 ? -20.559 1.925 10.426 1.00 95.56 76 LYS A C 1
ATOM 618 O O . LYS A 1 76 ? -21.642 2.105 10.969 1.00 95.56 76 LYS A O 1
ATOM 623 N N . ILE A 1 77 ? -19.819 0.835 10.631 1.00 95.19 77 ILE A N 1
ATOM 624 C CA . ILE A 1 77 ? -20.177 -0.241 11.569 1.00 95.19 77 ILE A CA 1
ATOM 625 C C . ILE A 1 77 ? -19.448 -0.116 12.920 1.00 95.19 77 ILE A C 1
ATOM 627 O O . ILE A 1 77 ? -19.365 -1.080 13.675 1.00 95.19 77 ILE A O 1
ATOM 631 N N . GLY A 1 78 ? -18.897 1.064 13.227 1.00 95.00 78 GLY A N 1
ATOM 632 C CA . GLY A 1 78 ? -18.239 1.350 14.506 1.00 95.00 78 GLY A CA 1
ATOM 633 C C . GLY A 1 78 ? -16.800 0.838 14.625 1.00 95.00 78 GLY A C 1
ATOM 634 O O . GLY A 1 78 ? -16.247 0.834 15.722 1.00 95.00 78 GLY A O 1
ATOM 635 N N . LYS A 1 79 ? -16.168 0.412 13.524 1.00 95.44 79 LYS A N 1
ATOM 636 C CA . LYS A 1 79 ? -14.774 -0.061 13.497 1.00 95.44 79 LYS A CA 1
ATOM 637 C C . LYS A 1 79 ? -13.855 1.035 12.957 1.00 95.44 79 LYS A C 1
ATOM 639 O O . LYS A 1 79 ? -13.930 1.405 11.788 1.00 95.44 79 LYS A O 1
ATOM 644 N N . ASN A 1 80 ? -12.963 1.560 13.795 1.00 93.69 80 ASN A N 1
ATOM 645 C CA . ASN A 1 80 ? -11.987 2.572 13.384 1.00 93.69 80 ASN A CA 1
ATOM 646 C C . ASN A 1 80 ? -10.633 1.927 13.056 1.00 93.69 80 ASN A C 1
ATOM 648 O O . ASN A 1 80 ? -9.725 1.934 13.883 1.00 93.69 80 ASN A O 1
ATOM 652 N N . VAL A 1 81 ? -10.526 1.350 11.859 1.00 95.31 81 VAL A N 1
ATOM 653 C CA . VAL A 1 81 ? -9.332 0.616 11.416 1.00 95.31 81 VAL A CA 1
ATOM 654 C C . VAL A 1 81 ? -8.296 1.551 10.794 1.00 95.31 81 VAL A C 1
ATOM 656 O O . VAL A 1 81 ? -8.622 2.362 9.917 1.00 95.31 81 VAL A O 1
ATOM 659 N N . GLN A 1 82 ? -7.043 1.415 11.225 1.00 95.19 82 GLN A N 1
ATOM 660 C CA . GLN A 1 82 ? -5.894 2.069 10.606 1.00 95.19 82 GLN A CA 1
ATOM 661 C C . GLN A 1 82 ? -5.319 1.185 9.506 1.00 95.19 82 GLN A C 1
ATOM 663 O O . GLN A 1 82 ? -5.153 -0.022 9.680 1.00 95.19 82 GLN A O 1
ATOM 668 N N . PHE A 1 83 ? -5.008 1.789 8.367 1.00 96.06 83 PHE A N 1
ATOM 669 C CA . PHE A 1 83 ? -4.341 1.087 7.281 1.00 96.06 83 PHE A CA 1
ATOM 670 C C . PHE A 1 83 ? -2.909 1.575 7.161 1.00 96.06 83 PHE A C 1
ATOM 672 O O . PHE A 1 83 ? -2.674 2.779 7.136 1.00 96.06 83 PHE A O 1
ATOM 679 N N . ARG A 1 84 ? -1.981 0.631 7.032 1.00 95.38 84 ARG A N 1
ATOM 680 C CA . ARG A 1 84 ? -0.611 0.871 6.585 1.00 95.38 84 ARG A CA 1
ATOM 681 C C . ARG A 1 84 ? -0.466 0.227 5.213 1.00 95.38 84 ARG A C 1
ATOM 683 O O . ARG A 1 84 ? -0.685 -0.971 5.082 1.00 95.38 84 ARG A O 1
ATOM 690 N N . ALA A 1 85 ? -0.165 1.012 4.191 1.00 94.62 85 ALA A N 1
ATOM 691 C CA . ALA A 1 85 ? -0.030 0.569 2.812 1.00 94.62 85 ALA A CA 1
ATOM 692 C C . ALA A 1 85 ? 1.412 0.792 2.344 1.00 94.62 85 ALA A C 1
ATOM 694 O O . ALA A 1 85 ? 1.848 1.925 2.139 1.00 94.62 85 ALA A O 1
ATOM 695 N N . LEU A 1 86 ? 2.148 -0.305 2.195 1.00 94.62 86 LEU A N 1
ATOM 696 C CA . LEU A 1 86 ? 3.544 -0.325 1.782 1.00 94.62 86 LEU A CA 1
ATOM 697 C C . LEU A 1 86 ? 3.640 -0.718 0.310 1.00 94.62 86 LEU A C 1
ATOM 699 O O . LEU A 1 86 ? 3.038 -1.704 -0.114 1.00 94.62 86 LEU A O 1
ATOM 703 N N . PHE A 1 87 ? 4.420 0.034 -0.456 1.00 92.81 87 PHE A N 1
ATOM 704 C CA . PHE A 1 87 ? 4.645 -0.212 -1.877 1.00 92.81 87 PHE A CA 1
ATOM 705 C C . PHE A 1 87 ? 6.142 -0.368 -2.128 1.00 92.81 87 PHE A C 1
ATOM 707 O O . PHE A 1 87 ? 6.911 0.567 -1.909 1.00 92.81 87 PHE A O 1
ATOM 714 N N . VAL A 1 88 ? 6.556 -1.556 -2.563 1.00 92.38 88 VAL A N 1
ATOM 715 C CA . VAL A 1 88 ? 7.964 -1.893 -2.792 1.00 92.38 88 VAL A CA 1
ATOM 716 C C . VAL A 1 88 ? 8.317 -1.694 -4.263 1.00 92.38 88 VAL A C 1
ATOM 718 O O . VAL A 1 88 ? 7.648 -2.233 -5.147 1.00 92.38 88 VAL A O 1
ATOM 721 N N . GLU A 1 89 ? 9.389 -0.943 -4.519 1.00 90.69 89 GLU A N 1
ATOM 722 C CA . GLU A 1 89 ? 9.949 -0.747 -5.856 1.00 90.69 89 GLU A CA 1
ATOM 723 C C . GLU A 1 89 ? 11.480 -0.791 -5.827 1.00 90.69 89 GLU A C 1
ATOM 725 O O . GLU A 1 89 ? 12.132 -0.070 -5.072 1.00 90.69 89 GLU A O 1
ATOM 730 N N . GLN A 1 90 ? 12.073 -1.605 -6.697 1.00 90.94 90 GLN A N 1
ATOM 731 C CA . GLN A 1 90 ? 13.521 -1.792 -6.746 1.00 90.94 90 GLN A CA 1
ATOM 732 C C . GLN A 1 90 ? 14.216 -0.732 -7.613 1.00 90.94 90 GLN A C 1
ATOM 734 O O . GLN A 1 90 ? 15.272 -0.212 -7.246 1.00 90.94 90 GLN A O 1
ATOM 739 N N . LYS A 1 91 ? 13.642 -0.383 -8.771 1.00 89.25 91 LYS A N 1
ATOM 740 C CA . LYS A 1 91 ? 14.222 0.579 -9.712 1.00 89.25 91 LYS A CA 1
ATOM 741 C C . LYS A 1 91 ? 14.135 1.984 -9.124 1.00 89.25 91 LYS A C 1
ATOM 743 O O . LYS A 1 91 ? 13.064 2.582 -9.081 1.00 89.25 91 LYS A O 1
ATOM 748 N N . SER A 1 92 ? 15.285 2.556 -8.767 1.00 88.75 92 SER A N 1
ATOM 749 C CA . SER A 1 92 ? 15.374 3.876 -8.125 1.00 88.75 92 SER A CA 1
ATOM 750 C C . SER A 1 92 ? 14.585 4.974 -8.862 1.00 88.75 92 SER A C 1
ATOM 752 O O . SER A 1 92 ? 13.814 5.696 -8.240 1.00 88.75 92 SER A O 1
ATOM 754 N N . LYS A 1 93 ? 14.672 5.071 -10.199 1.00 86.56 93 LYS A N 1
ATOM 755 C CA . LYS A 1 93 ? 13.878 6.048 -10.975 1.00 86.56 93 LYS A CA 1
ATOM 756 C C . LYS A 1 93 ? 12.362 5.887 -10.775 1.00 86.56 93 LYS A C 1
ATOM 758 O O . LYS A 1 93 ? 11.654 6.876 -10.620 1.00 86.56 93 LYS A O 1
ATOM 763 N N . SER A 1 94 ? 11.866 4.650 -10.809 1.00 84.44 94 SER A N 1
ATOM 764 C CA . SER A 1 94 ? 10.445 4.332 -10.625 1.00 84.44 94 SER A CA 1
ATOM 765 C C . SER A 1 94 ? 10.012 4.550 -9.175 1.00 84.44 94 SER A C 1
ATOM 767 O O . SER A 1 94 ? 8.918 5.048 -8.933 1.00 84.44 94 SER A O 1
ATOM 769 N N . PHE A 1 95 ? 10.899 4.258 -8.222 1.00 89.88 95 PHE A N 1
ATOM 770 C CA . PHE A 1 95 ? 10.687 4.530 -6.805 1.00 89.88 95 PHE A CA 1
ATOM 771 C C . PHE A 1 95 ? 10.466 6.021 -6.525 1.00 89.88 95 PHE A C 1
ATOM 773 O O . PHE A 1 95 ? 9.525 6.351 -5.814 1.00 89.88 95 PHE A O 1
ATOM 780 N N . HIS A 1 96 ? 11.263 6.925 -7.105 1.00 88.81 96 HIS A N 1
ATOM 781 C CA . HIS A 1 96 ? 11.072 8.366 -6.886 1.00 88.81 96 HIS A CA 1
ATOM 782 C C . HIS A 1 96 ? 9.687 8.830 -7.364 1.00 88.81 96 HIS A C 1
ATOM 784 O O . HIS A 1 96 ? 8.984 9.516 -6.633 1.00 88.81 96 HIS A O 1
ATOM 790 N N . LYS A 1 97 ? 9.233 8.362 -8.536 1.00 86.56 97 LYS A N 1
ATOM 791 C CA . LYS A 1 97 ? 7.875 8.652 -9.033 1.00 86.56 97 LYS A CA 1
ATOM 792 C C . LYS A 1 97 ? 6.788 8.111 -8.101 1.00 86.56 97 LYS A C 1
ATOM 794 O O . LYS A 1 97 ? 5.822 8.809 -7.806 1.00 86.56 97 LYS A O 1
ATOM 799 N N . LEU A 1 98 ? 6.955 6.876 -7.623 1.00 87.88 98 LEU A N 1
ATOM 800 C CA . LEU A 1 98 ? 6.059 6.262 -6.643 1.00 87.88 98 LEU A CA 1
ATOM 801 C C . LEU A 1 98 ? 6.015 7.077 -5.342 1.00 87.88 98 LEU A C 1
ATOM 803 O O . LEU A 1 98 ? 4.935 7.331 -4.811 1.00 87.88 98 LEU A O 1
ATOM 807 N N . GLN A 1 99 ? 7.173 7.500 -4.838 1.00 90.69 99 GLN A N 1
ATOM 808 C CA . GLN A 1 99 ? 7.290 8.299 -3.625 1.00 90.69 99 GLN A CA 1
ATOM 809 C C . GLN A 1 99 ? 6.606 9.662 -3.784 1.00 90.69 99 GLN A C 1
ATOM 811 O O . GLN A 1 99 ? 5.850 10.058 -2.896 1.00 90.69 99 GLN A O 1
ATOM 816 N N . ASP A 1 100 ? 6.802 10.340 -4.915 1.00 88.56 100 ASP A N 1
ATOM 817 C CA . ASP A 1 100 ? 6.141 11.610 -5.231 1.00 88.56 100 ASP A CA 1
ATOM 818 C C . ASP A 1 100 ? 4.617 11.440 -5.310 1.00 88.56 100 ASP A C 1
ATOM 820 O O . ASP A 1 100 ? 3.862 12.208 -4.706 1.00 88.56 100 ASP A O 1
ATOM 824 N N . TYR A 1 101 ? 4.153 10.386 -5.991 1.00 86.56 101 TYR A N 1
ATOM 825 C CA . TYR A 1 101 ? 2.734 10.055 -6.087 1.00 86.56 101 TYR A CA 1
ATOM 826 C C . TYR A 1 101 ? 2.107 9.829 -4.706 1.00 86.56 101 TYR A C 1
ATOM 828 O O . TYR A 1 101 ? 1.080 10.437 -4.394 1.00 86.56 101 TYR A O 1
ATOM 836 N N . LEU A 1 102 ? 2.721 9.003 -3.852 1.00 88.88 102 LEU A N 1
ATOM 837 C CA . LEU A 1 102 ? 2.201 8.731 -2.508 1.00 88.88 102 LEU A CA 1
ATOM 838 C C . LEU A 1 102 ? 2.246 9.979 -1.618 1.00 88.88 102 LEU A C 1
ATOM 840 O O . LEU A 1 102 ? 1.268 10.266 -0.936 1.00 88.88 102 LEU A O 1
ATOM 844 N N . SER A 1 103 ? 3.322 10.767 -1.686 1.00 87.38 103 SER A N 1
ATOM 845 C CA . SER A 1 103 ? 3.473 12.002 -0.899 1.00 87.38 103 SER A CA 1
ATOM 846 C C . SER A 1 103 ? 2.452 13.079 -1.279 1.00 87.38 103 SER A C 1
ATOM 848 O O . SER A 1 103 ? 2.063 13.897 -0.443 1.00 87.38 103 SER A O 1
ATOM 850 N N . SER A 1 104 ? 1.987 13.078 -2.532 1.00 84.12 104 SER A N 1
ATOM 851 C CA . SER A 1 104 ? 0.923 13.975 -2.996 1.00 84.12 104 SER A CA 1
ATOM 852 C C . SER A 1 104 ? -0.463 13.617 -2.439 1.00 84.12 104 SER A C 1
ATOM 854 O O . SER A 1 104 ? -1.361 14.463 -2.417 1.00 84.12 104 SER A O 1
ATOM 856 N N . ARG A 1 105 ? -0.657 12.380 -1.959 1.00 80.19 105 ARG A N 1
ATOM 857 C CA . ARG A 1 105 ? -1.933 11.912 -1.414 1.00 80.19 105 ARG A CA 1
ATOM 858 C C . ARG A 1 105 ? -1.989 12.133 0.094 1.00 80.19 105 ARG A C 1
ATOM 860 O O . ARG A 1 105 ? -1.107 11.739 0.844 1.00 80.19 105 ARG A O 1
ATOM 867 N N . LYS A 1 106 ? -3.088 12.731 0.552 1.00 75.94 106 LYS A N 1
ATOM 868 C CA . LYS A 1 106 ? -3.430 12.842 1.975 1.00 75.94 106 LYS A CA 1
ATOM 869 C C . LYS A 1 106 ? -4.764 12.156 2.210 1.00 75.94 106 LYS A C 1
ATOM 871 O O . LYS A 1 106 ? -5.821 12.768 2.070 1.00 75.94 106 LYS A O 1
ATOM 876 N N . ASP A 1 107 ? -4.710 10.870 2.529 1.00 82.38 107 ASP A N 1
ATOM 877 C CA . ASP A 1 107 ? -5.884 10.073 2.861 1.00 82.38 107 ASP A CA 1
ATOM 878 C C . ASP A 1 107 ? -5.908 9.822 4.387 1.00 82.38 107 ASP A C 1
ATOM 880 O O . ASP A 1 107 ? -5.042 9.147 4.934 1.00 82.38 107 ASP A O 1
ATOM 884 N N . ASP A 1 108 ? -6.889 10.402 5.096 1.00 81.12 108 ASP A N 1
ATOM 885 C CA . ASP A 1 108 ? -6.998 10.317 6.566 1.00 81.12 108 ASP A CA 1
ATOM 886 C C . ASP A 1 108 ? -6.948 8.863 7.072 1.00 81.12 108 ASP A C 1
ATOM 888 O O . ASP A 1 108 ? -7.785 8.041 6.686 1.00 81.12 108 ASP A O 1
ATOM 892 N N . GLY A 1 109 ? -5.987 8.592 7.969 1.00 82.81 109 GLY A N 1
ATOM 893 C CA . GLY A 1 109 ? -5.632 7.302 8.588 1.00 82.81 109 GLY A CA 1
ATOM 894 C C . GLY A 1 109 ? -5.413 6.129 7.632 1.00 82.81 109 GLY A C 1
ATOM 895 O O . GLY A 1 109 ? -5.680 4.969 7.962 1.00 82.81 109 GLY A O 1
ATOM 896 N N . ILE A 1 110 ? -4.905 6.450 6.449 1.00 93.38 110 ILE A N 1
ATOM 897 C CA . ILE A 1 110 ? -4.165 5.515 5.618 1.00 93.38 110 ILE A CA 1
ATOM 898 C C . ILE A 1 110 ? -2.726 6.030 5.604 1.00 93.38 110 ILE A C 1
ATOM 900 O O . ILE A 1 110 ? -2.450 7.077 5.028 1.00 93.38 110 ILE A O 1
ATOM 904 N N . ASP A 1 111 ? -1.826 5.317 6.272 1.00 93.69 111 ASP A N 1
ATOM 905 C CA . ASP A 1 111 ? -0.391 5.578 6.203 1.00 93.69 111 ASP A CA 1
ATOM 906 C C . ASP A 1 111 ? 0.172 4.898 4.955 1.00 93.69 111 ASP A C 1
ATOM 908 O O . ASP A 1 111 ? 0.061 3.681 4.809 1.00 93.69 111 ASP A O 1
ATOM 912 N N . THR A 1 112 ? 0.731 5.674 4.031 1.00 93.94 112 THR A N 1
ATOM 913 C CA . THR A 1 112 ? 1.294 5.163 2.777 1.00 93.94 112 THR A CA 1
ATOM 914 C C . THR A 1 112 ? 2.793 5.377 2.747 1.00 93.94 112 THR A C 1
ATOM 916 O O . THR A 1 112 ? 3.250 6.502 2.937 1.00 93.94 112 THR A O 1
ATOM 919 N N . GLN A 1 113 ? 3.556 4.332 2.430 1.00 93.12 113 GLN A N 1
ATOM 920 C CA . GLN A 1 113 ? 5.012 4.420 2.338 1.00 93.12 113 GLN A CA 1
ATOM 921 C C . GLN A 1 113 ? 5.512 3.701 1.084 1.00 93.12 113 GLN A C 1
ATOM 923 O O . GLN A 1 113 ? 5.076 2.592 0.770 1.00 93.12 113 GLN A O 1
ATOM 928 N N . ALA A 1 114 ? 6.442 4.339 0.375 1.00 92.94 114 ALA A N 1
ATOM 929 C CA . ALA A 1 114 ? 7.231 3.695 -0.667 1.00 92.94 114 ALA A CA 1
ATOM 930 C C . ALA A 1 114 ? 8.519 3.150 -0.039 1.00 92.94 114 ALA A C 1
ATOM 932 O O . ALA A 1 114 ? 9.179 3.874 0.705 1.00 92.94 114 ALA A O 1
ATOM 933 N N . LEU A 1 115 ? 8.909 1.924 -0.385 1.00 94.12 115 LEU A N 1
ATOM 934 C CA . LEU A 1 115 ? 10.171 1.313 0.038 1.00 94.12 115 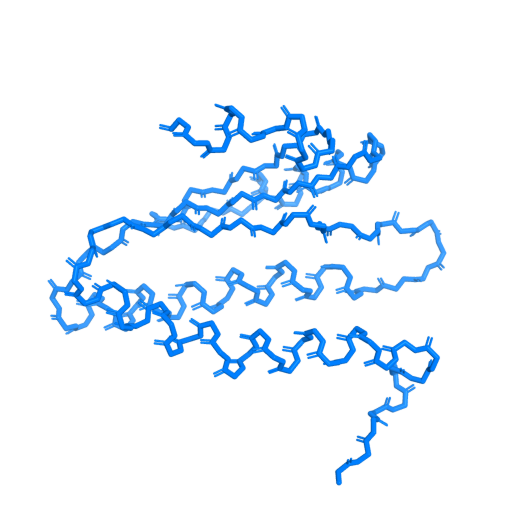LEU A CA 1
ATOM 935 C C . LEU A 1 115 ? 11.049 1.034 -1.187 1.00 94.12 115 LEU A C 1
ATOM 937 O O . LEU A 1 115 ? 10.589 0.394 -2.139 1.00 94.12 115 LEU A O 1
ATOM 941 N N . ASN A 1 116 ?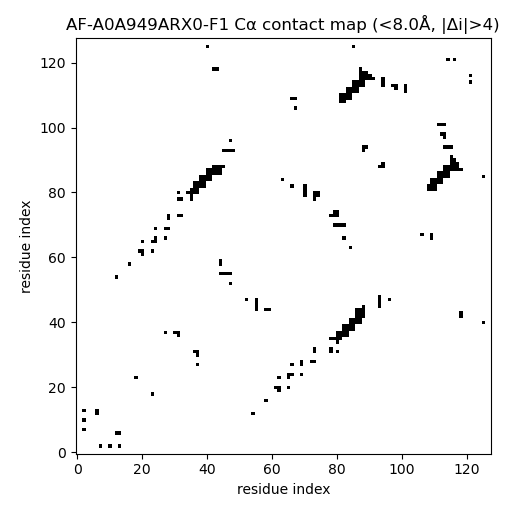 12.302 1.509 -1.175 1.00 94.38 116 ASN A N 1
ATOM 942 C CA . ASN A 1 116 ? 13.238 1.276 -2.275 1.00 94.38 116 ASN A CA 1
ATOM 943 C C . ASN A 1 116 ? 14.107 0.044 -2.012 1.00 94.38 116 ASN A C 1
ATOM 945 O O . ASN A 1 116 ? 14.966 0.065 -1.137 1.00 94.38 116 ASN A O 1
ATOM 949 N N . GLY A 1 117 ? 13.908 -1.012 -2.794 1.00 92.31 117 GLY A N 1
ATOM 950 C CA . GLY A 1 117 ? 14.663 -2.256 -2.666 1.00 92.31 117 GLY A CA 1
ATOM 951 C C . GLY A 1 117 ? 13.895 -3.436 -3.238 1.00 92.31 117 GLY A C 1
ATOM 952 O O . GLY A 1 117 ? 12.802 -3.277 -3.784 1.00 92.31 117 GLY A O 1
ATOM 953 N N . SER A 1 118 ? 14.461 -4.636 -3.129 1.00 91.44 118 SER A N 1
ATOM 954 C CA . SER A 1 118 ? 13.687 -5.845 -3.403 1.00 91.44 118 SER A CA 1
ATOM 955 C C . SER A 1 118 ? 12.815 -6.213 -2.201 1.00 91.44 118 SER A C 1
ATOM 957 O O . SER A 1 118 ? 13.170 -5.961 -1.050 1.00 91.44 118 SER A O 1
ATOM 959 N N . PHE A 1 119 ? 11.682 -6.872 -2.452 1.00 89.56 119 PHE A N 1
ATOM 960 C CA . PHE A 1 119 ? 10.792 -7.338 -1.384 1.00 89.56 119 PHE A CA 1
ATOM 961 C C . PHE A 1 119 ? 11.524 -8.165 -0.316 1.00 89.56 119 PHE A C 1
ATOM 963 O O . PHE A 1 119 ? 11.313 -7.943 0.871 1.00 89.56 119 PHE A O 1
ATOM 970 N N . HIS A 1 120 ? 12.412 -9.074 -0.730 1.00 91.38 120 HIS A N 1
ATOM 971 C CA . HIS A 1 120 ? 13.132 -9.972 0.176 1.00 91.38 120 HIS A CA 1
ATOM 972 C C . HIS A 1 120 ? 14.068 -9.222 1.133 1.00 91.38 120 HIS A C 1
ATOM 974 O O . HIS A 1 120 ? 14.138 -9.563 2.311 1.00 91.38 120 HIS A O 1
ATOM 980 N N . GLU A 1 121 ? 14.753 -8.186 0.645 1.00 93.44 121 GLU A N 1
ATOM 981 C CA . GLU A 1 121 ? 15.650 -7.351 1.456 1.00 93.44 121 GLU A CA 1
ATOM 982 C C . GLU A 1 121 ? 14.876 -6.487 2.456 1.00 93.44 121 GLU A C 1
ATOM 984 O O . GLU A 1 121 ? 15.380 -6.176 3.533 1.00 93.44 121 GLU A O 1
ATOM 989 N N . LEU A 1 122 ? 13.635 -6.134 2.116 1.00 94.00 122 LEU A N 1
ATOM 990 C CA . LEU A 1 122 ? 12.794 -5.230 2.894 1.00 94.00 122 LEU A CA 1
ATOM 991 C C . LEU A 1 122 ? 11.890 -5.944 3.905 1.00 94.00 122 LEU A C 1
ATOM 993 O O . LEU A 1 122 ? 11.219 -5.271 4.684 1.00 94.00 122 LEU A O 1
ATOM 997 N N . ILE A 1 123 ? 11.887 -7.282 3.967 1.00 93.12 123 ILE A N 1
ATOM 998 C CA . ILE A 1 123 ? 11.106 -8.043 4.963 1.00 93.12 123 ILE A CA 1
ATOM 999 C C . ILE A 1 123 ? 11.324 -7.520 6.398 1.00 93.12 123 ILE A C 1
ATOM 1001 O O . ILE A 1 123 ? 10.328 -7.284 7.087 1.00 93.12 123 ILE A O 1
ATOM 1005 N N . PRO A 1 124 ? 12.565 -7.271 6.872 1.00 93.81 124 PRO A N 1
ATOM 1006 C CA . PRO A 1 124 ? 12.787 -6.759 8.225 1.00 93.81 124 PRO A CA 1
ATOM 1007 C C . PRO A 1 124 ? 12.209 -5.361 8.461 1.00 93.81 124 PRO A C 1
ATOM 1009 O O . PRO A 1 124 ? 11.936 -5.001 9.599 1.00 93.81 124 PRO A O 1
ATOM 1012 N N . GLU A 1 125 ? 12.054 -4.551 7.415 1.00 92.06 125 GLU A N 1
ATOM 1013 C CA . GLU A 1 125 ? 11.456 -3.216 7.497 1.00 92.06 125 GLU A CA 1
ATOM 1014 C C . GLU A 1 125 ? 9.924 -3.272 7.433 1.00 92.06 125 GLU A C 1
ATOM 1016 O O . GLU A 1 125 ? 9.241 -2.554 8.165 1.00 92.06 125 GLU A O 1
ATOM 1021 N N . ILE A 1 126 ? 9.386 -4.181 6.618 1.00 91.75 126 ILE A N 1
ATOM 1022 C CA . ILE A 1 126 ? 7.949 -4.435 6.475 1.00 91.75 126 ILE A CA 1
ATOM 1023 C C . ILE A 1 126 ? 7.341 -4.969 7.781 1.00 91.75 126 ILE A C 1
ATOM 1025 O O . ILE A 1 126 ? 6.214 -4.608 8.115 1.00 91.75 126 ILE A O 1
ATOM 1029 N N . LEU A 1 127 ? 8.070 -5.817 8.515 1.00 89.94 127 LEU A N 1
ATOM 1030 C CA . LEU A 1 127 ? 7.589 -6.474 9.740 1.00 89.94 127 LEU A CA 1
ATOM 1031 C C . LEU A 1 127 ? 7.716 -5.635 11.026 1.00 89.94 127 LEU A C 1
ATOM 1033 O O . LEU A 1 127 ? 7.302 -6.109 12.083 1.00 89.94 127 LEU A O 1
ATOM 1037 N N . LYS A 1 128 ? 8.292 -4.430 10.956 1.00 81.69 128 LYS A N 1
ATOM 1038 C CA . LYS A 1 128 ? 8.284 -3.466 12.073 1.00 81.69 128 LYS A CA 1
ATOM 1039 C C . LYS A 1 128 ? 6.895 -2.882 12.271 1.00 81.69 128 LYS A C 1
ATOM 1041 O O . LYS A 1 128 ? 6.516 -2.665 13.438 1.00 81.69 128 LYS A O 1
#

Solvent-accessible surface area (backbone atoms only — not comparable to full-atom values): 7393 Å² total; per-residue (Å²): 137,80,84,57,77,95,30,68,99,36,57,68,58,50,50,52,52,54,49,48,64,70,43,48,47,58,49,47,51,57,49,40,73,79,37,59,64,46,80,45,74,41,65,68,51,59,68,72,61,99,75,82,64,70,59,36,60,48,52,55,54,47,54,51,50,43,51,52,52,36,43,54,53,35,44,76,74,75,29,83,44,39,36,38,40,39,33,22,23,58,54,63,76,41,30,52,55,50,40,52,56,51,71,72,56,87,54,90,65,48,49,73,46,66,44,81,37,53,51,79,78,40,46,76,67,73,75,106

=== Feature glossary ===
The features interleaved in this record are:

— What the protein is —

Sequence gives the chain of amino acids in standard one-letter code (A=alanine, C=cysteine, …, Y=tyrosine), read N→C. It is the only feature that is directly encoded by the gene; all structural features are derived from the folded form of this sequence.

Database cross-references. InterPro integrates a dozen domain/family signature databases into unified entries with residue-range hits. GO terms attach function/process/lo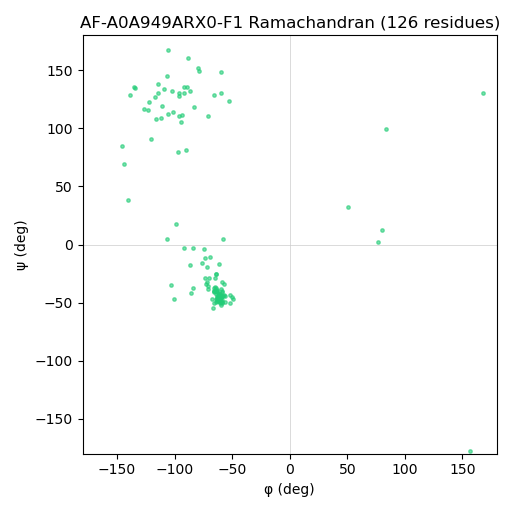cation labels with evidence codes. CATH codes position the fold in a four-level structural taxonomy. Organism is the NCBI-taxonomy species name.

— Where its atoms are —

Atomic coordinates in PDBx/mmCIF format — the same representation the Protein Data Bank distributes. Each line of the _atom_site loop places one backbone atom in Cartesian space (units: ångströms, origin: arbitrary).

The six renders are orthographic views along the three Cartesian axes in both directions. Representation (cartoon, sticks, or surface) and color scheme (sequence-rainbow or by-chain) vary across proteins so the training set covers all the common visualization conventions.

— Local backbone conformation —

Eight-state secondary structure (DSSP): H is the canonical α-helix, G the tighter 3₁₀-helix, I the wider π-helix; E/B are β-structure, T and S are turns and bends, and '-' is everything else. DSSP derives these from the pattern of main-chain N–H···O=C hydrogen bonds, not from the sequence.

P-SEA three-state annotation labels each residue as helix, strand, or coil based purely on the geometry of the Cα trace. It serves as a fallback when the full backbone (and thus DSSP) is unavailable.

The φ/ψ torsion pair specifies the backbone conformation at each residue. φ rotates about the N–Cα bond, ψ about the Cα–C bond. Steric clashes forbid most of the (φ, ψ) plane — the allowed regions (α-helix basin, β-sheet basin, left-handed helix) are the Ramachandran-allowed regions.

— Global shape and packing —

The geometric summary reports three shape descriptors. Rg (radius of gyration) measures how spread out the Cα atoms are about their centre of mass; compact globular proteins have small Rg, elongated or unfolded ones large. Cα contacts (<8 Å, |i−j|>4) count long-range residue pairs in spatial proximity — high for tightly packed folds, near zero for rods or random coil. The bounding-box extents give the protein's footprint along x, y, z in Å.

Solvent-accessible surface area (SASA) is the area in Å² traced out by the centre of a 1.4 Å probe sphere (a water molecule) rolled over the protein's van der Waals surface (Shrake–Rupley / Lee–Richards construction). Buried residues have near-zero SASA; fully exposed residues can exceed 200 Å². The total SASA scales roughly with the number of surface residues.

The contact map is a binary N×N matrix image: pixel (i, j) is dark where Cα_i and Cα_j are within 8 Å and |i−j|>4. Because the |i−j|>4 filter removes local helical contacts, off-diagonal stripes parallel to the main diagonal indicate parallel β-sheets; stripes perpendicular to it indicate antiparallel β-sheets. The Ramachandran plot scatters every residue's (φ, ψ) pair against the sterically allowed regions. The PAE heatmap renders the predicted-aligned-error matrix.

— Structural neighborhood —

3Di is Foldseek's structural alphabet. Each residue is assigned one of twenty discrete states based on how its Cα sits relative to its spatial (not sequential) neighbors. Aligning 3Di strings finds structural homologs roughly as well as full 3D superposition, but orders of magnitude faster.

Nearest PDB neighbors are the top structural matches found by Foldseek when searching this structure against the entire Protein Data Bank. Each hit reports a TM-score (0 to 1; >0.5 almost always implies the same fold) and an E-value. These are *structural* homologs — they may share no detectable sequence similarity.

— Confidence and disorder —

For AlphaFold models, the B-factor field carries pLDDT — the model's own estimate of local accuracy on a 0–100 scale. Regions with pLDDT<50 should be treated as essentially unmodeled; they often correspond to intrinsically disordered segments.

Crystallographic B-factors measure how much each atom's electron density is smeared out, in Å². They rise in mobile loops and surface residues and fall in the buried interior. In AlphaFold models this column is repurposed to hold pLDDT instead.

Predicted aligned error is AlphaFold's pairwise confidence. Unlike pLDDT (per-residue), PAE is per-residue-pair and captures whether two parts of the structure are correctly placed relative to each other. Units are ångströms of expected positional error.